Protein AF-A0A933PLA0-F1 (afdb_monomer_lite)

Foldseek 3Di:
DDDDDDPDDPPPPDDDPVRVVVLVVCCVVPNPLLSLLVVLLVQQLVVLQVCLVVVHQPCVVVSQCVSCVVSPDPDSPDDDLQLLLLLLVLLQVQCCVFVNPPDDRDDSPSDPDPVSSVSSSSSCNGVNSVSSSQSSCVSSVSDPDPPDD

Secondary structure (DSSP, 8-state):
----------TTSPPPHHHHHHHHHHHHHH-HHHHHHHHHHHHHHHHHHHHHHHT--TTHHHHHHHHHHHHH-SSTT-S--HHHHHHHHHHHHHHHHHTGGG--PPP-SS---HHHHHHHHHHHHHHHHHHHHHHHHHHTTSS------

pLDDT: mean 80.19, std 20.44, range [31.88, 98.31]

Sequence (149 aa):
MIGDQENRLLEDGQFGPEIDYAFRKTVAAKGPGRVEDGLALAEFHDYARQAQQKNDVSDLAHCTLDILGPLYRLNPEDEPKHESGALQASLNDLGPKHVGRDWTPLKLDDWIGPKTTQSFADVLSAAGPDTLAQNYGRWLGLIEPDEMG

Radius of gyration: 17.43 Å; chains: 1; bounding box: 41×53×39 Å

Structure (mmCIF, N/CA/C/O backbone):
data_AF-A0A933PLA0-F1
#
_entry.id   AF-A0A933PLA0-F1
#
loop_
_atom_site.group_PDB
_atom_site.id
_atom_site.type_symbol
_atom_site.label_atom_id
_atom_site.label_alt_id
_atom_site.label_comp_id
_atom_site.label_asym_id
_atom_site.label_entity_id
_atom_site.label_seq_id
_atom_site.pdbx_PDB_ins_code
_atom_site.Cartn_x
_atom_site.Cartn_y
_atom_site.Cartn_z
_atom_site.occupancy
_atom_site.B_iso_or_equiv
_atom_site.auth_seq_id
_atom_site.auth_comp_id
_atom_site.auth_asym_id
_atom_site.auth_atom_id
_atom_site.pdbx_PDB_model_num
ATOM 1 N N . MET A 1 1 ? 11.910 -41.229 21.482 1.00 46.22 1 MET A N 1
ATOM 2 C CA . MET A 1 1 ? 12.446 -39.864 21.657 1.00 46.22 1 MET A CA 1
ATOM 3 C C . MET A 1 1 ? 13.741 -39.762 20.882 1.00 46.22 1 MET A C 1
ATOM 5 O O . MET A 1 1 ? 14.659 -40.456 21.283 1.00 46.22 1 MET A O 1
ATOM 9 N N . ILE A 1 2 ? 13.732 -39.028 19.765 1.00 36.62 2 ILE A N 1
ATOM 10 C CA . ILE A 1 2 ? 14.636 -37.965 19.251 1.00 36.62 2 ILE A CA 1
ATOM 11 C C . ILE A 1 2 ? 13.919 -37.550 17.947 1.00 36.62 2 ILE A C 1
ATOM 13 O O . ILE A 1 2 ? 13.568 -38.433 17.176 1.00 36.62 2 ILE A O 1
ATOM 17 N N . GLY A 1 3 ? 13.566 -36.316 17.627 1.00 31.88 3 GLY A N 1
ATOM 18 C CA . GLY A 1 3 ? 13.774 -35.001 18.209 1.00 31.88 3 GLY A CA 1
ATOM 19 C C . GLY A 1 3 ? 13.084 -34.038 17.238 1.00 31.88 3 GLY A C 1
ATOM 20 O O . GLY A 1 3 ? 13.151 -34.231 16.027 1.00 31.88 3 GLY A O 1
ATOM 21 N N . ASP A 1 4 ? 12.327 -33.115 17.805 1.00 43.44 4 ASP A N 1
ATOM 22 C CA . ASP A 1 4 ? 11.553 -32.082 17.137 1.00 43.44 4 ASP A CA 1
ATOM 23 C C . ASP A 1 4 ? 12.472 -31.029 16.491 1.00 43.44 4 ASP A C 1
ATOM 25 O O . ASP A 1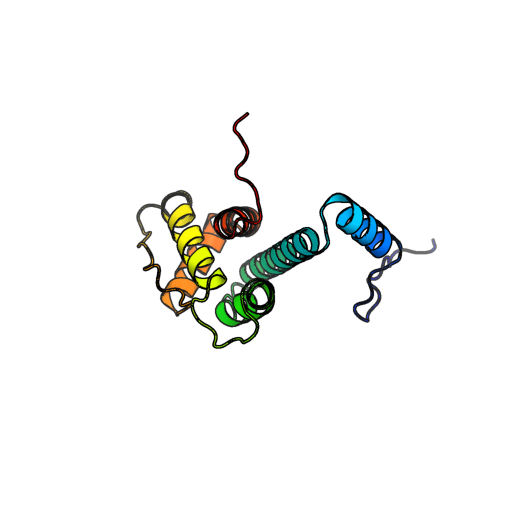 4 ? 13.608 -30.854 16.926 1.00 43.44 4 ASP A O 1
ATOM 29 N N . GLN A 1 5 ? 11.906 -30.301 15.530 1.00 42.00 5 GLN A N 1
ATOM 30 C CA . GLN A 1 5 ? 12.364 -29.021 14.985 1.00 42.00 5 GLN A CA 1
ATOM 31 C C . GLN A 1 5 ? 13.658 -28.977 14.147 1.00 42.00 5 GLN A C 1
ATOM 33 O O . GLN A 1 5 ? 14.754 -29.275 14.602 1.00 42.00 5 GLN A O 1
ATOM 38 N N . GLU A 1 6 ? 13.501 -28.480 12.916 1.00 39.78 6 GLU A N 1
ATOM 39 C CA . GLU A 1 6 ? 14.147 -27.263 12.385 1.00 39.78 6 GLU A CA 1
ATOM 40 C C . GLU A 1 6 ? 14.332 -27.369 10.874 1.00 39.78 6 GLU A C 1
ATOM 42 O O . GLU A 1 6 ? 15.429 -27.504 10.340 1.00 39.78 6 GLU A O 1
ATOM 47 N N . ASN A 1 7 ? 13.208 -27.212 10.169 1.00 41.78 7 ASN A N 1
ATOM 48 C CA . ASN A 1 7 ? 13.193 -26.727 8.793 1.00 41.78 7 ASN A C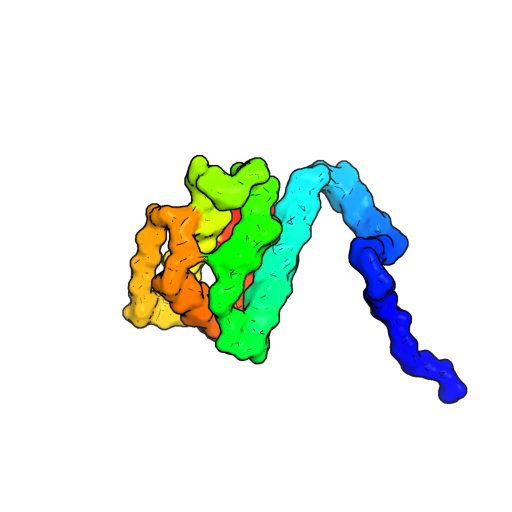A 1
ATOM 49 C C . ASN A 1 7 ? 13.538 -25.222 8.831 1.00 41.78 7 ASN A C 1
ATOM 51 O O . ASN A 1 7 ? 12.706 -24.355 8.563 1.00 41.78 7 ASN A O 1
ATOM 55 N N . ARG A 1 8 ? 14.740 -24.923 9.344 1.00 40.16 8 ARG A N 1
ATOM 56 C CA . ARG A 1 8 ? 15.292 -23.581 9.483 1.00 40.16 8 ARG A CA 1
ATOM 57 C C . ARG A 1 8 ? 15.555 -23.071 8.076 1.00 40.16 8 ARG A C 1
ATOM 59 O O . ARG A 1 8 ? 16.395 -23.603 7.354 1.00 40.16 8 ARG A O 1
ATOM 66 N N . LEU A 1 9 ? 14.813 -22.026 7.724 1.00 40.47 9 LEU A N 1
ATOM 67 C CA . LEU A 1 9 ? 15.302 -20.932 6.895 1.00 40.47 9 LEU A CA 1
ATOM 68 C C . LEU A 1 9 ? 16.810 -20.799 7.132 1.00 40.47 9 LEU A C 1
ATOM 70 O O . LEU A 1 9 ? 17.232 -20.579 8.269 1.00 40.47 9 LEU A O 1
ATOM 74 N N . LEU A 1 10 ? 17.611 -21.021 6.093 1.00 36.44 10 LEU A N 1
ATOM 75 C CA . LEU A 1 10 ? 19.033 -20.732 6.168 1.00 36.44 10 LEU A CA 1
ATOM 76 C C . LEU A 1 10 ? 19.158 -19.225 6.403 1.00 36.44 10 LEU A C 1
ATOM 78 O O . LEU A 1 10 ? 18.800 -18.410 5.549 1.00 36.44 10 LEU A O 1
ATOM 82 N N . GLU A 1 11 ? 19.588 -18.898 7.620 1.00 41.78 11 GLU A N 1
ATOM 83 C CA . GLU A 1 11 ? 20.183 -17.630 8.021 1.00 41.78 11 GLU A CA 1
ATOM 84 C C . GLU A 1 11 ? 21.284 -17.302 7.007 1.00 41.78 11 GLU A C 1
ATOM 86 O O . GLU A 1 11 ? 22.376 -17.831 7.138 1.00 41.78 11 GLU A O 1
ATOM 91 N N . ASP A 1 12 ? 20.947 -16.582 5.930 1.00 38.88 12 ASP A N 1
ATOM 92 C CA . ASP A 1 12 ? 21.868 -15.860 5.022 1.00 38.88 12 ASP A CA 1
ATOM 93 C C . ASP A 1 12 ? 21.171 -15.314 3.753 1.00 38.88 12 ASP A C 1
ATOM 95 O O . ASP A 1 12 ? 21.825 -14.784 2.856 1.00 38.88 12 ASP A O 1
ATOM 99 N N . GLY A 1 13 ? 19.839 -15.409 3.634 1.00 36.56 13 GLY A N 1
ATOM 100 C CA . GLY A 1 13 ? 19.131 -14.857 2.469 1.00 36.56 13 GLY A CA 1
ATOM 101 C C . GLY A 1 13 ? 19.332 -15.671 1.185 1.00 36.56 13 GLY A C 1
ATOM 102 O O . GLY A 1 13 ? 19.105 -15.166 0.088 1.00 36.56 13 GLY A O 1
ATOM 103 N N . GLN A 1 14 ? 19.741 -16.939 1.304 1.00 38.06 14 GLN A N 1
ATOM 104 C CA . GLN A 1 14 ? 19.777 -17.879 0.185 1.00 38.06 14 GLN A CA 1
ATOM 105 C C . GLN A 1 14 ? 18.517 -18.743 0.162 1.00 38.06 14 GLN A C 1
ATOM 107 O O . GLN A 1 14 ? 18.179 -19.424 1.132 1.00 38.06 14 GLN A O 1
ATOM 112 N N . PHE A 1 15 ? 17.838 -18.746 -0.983 1.00 44.47 15 PHE A N 1
ATOM 113 C CA . PHE A 1 15 ? 16.727 -19.650 -1.242 1.00 44.47 15 PHE A CA 1
ATOM 114 C C . PHE A 1 15 ? 17.206 -21.107 -1.175 1.00 44.47 15 PHE A C 1
ATOM 116 O O . PHE A 1 15 ? 18.129 -21.505 -1.886 1.00 44.47 15 PHE A O 1
ATOM 123 N N . GLY A 1 16 ? 16.569 -21.916 -0.324 1.00 50.66 16 GLY A N 1
ATOM 124 C CA . GLY A 1 16 ? 16.813 -23.358 -0.278 1.00 50.66 16 GLY A CA 1
ATOM 125 C C . GLY A 1 16 ? 16.489 -24.038 -1.622 1.00 50.66 16 GLY A C 1
ATOM 126 O O . GLY A 1 16 ? 15.740 -23.484 -2.429 1.00 50.66 16 GLY A O 1
ATOM 127 N N . PRO A 1 17 ? 17.000 -25.257 -1.876 1.00 50.25 17 PRO A N 1
ATOM 128 C CA . PRO A 1 17 ? 16.924 -25.921 -3.185 1.00 50.25 17 PRO A CA 1
ATOM 129 C C . PRO A 1 17 ? 15.494 -26.129 -3.713 1.00 50.25 17 PRO A C 1
ATOM 131 O O . PRO A 1 17 ? 15.271 -26.123 -4.922 1.00 50.25 17 PRO A O 1
ATOM 134 N N . GLU A 1 18 ? 14.510 -26.276 -2.825 1.00 50.25 18 GLU A N 1
ATOM 135 C CA . GLU A 1 18 ? 13.096 -26.388 -3.202 1.00 50.25 18 GLU A CA 1
ATOM 136 C C . GLU A 1 18 ? 12.511 -25.047 -3.666 1.00 50.25 18 GLU A C 1
ATOM 138 O O . GLU A 1 18 ? 11.768 -25.000 -4.651 1.00 50.25 18 GLU A O 1
ATOM 143 N N . ILE A 1 19 ? 12.896 -23.953 -3.000 1.00 53.19 19 ILE A N 1
ATOM 144 C CA . ILE A 1 19 ? 12.473 -22.596 -3.352 1.00 53.19 19 ILE A CA 1
ATOM 145 C C . ILE A 1 19 ? 13.157 -22.163 -4.652 1.00 53.19 19 ILE A C 1
ATOM 147 O O . ILE A 1 19 ? 12.485 -21.643 -5.535 1.00 53.19 19 ILE A O 1
ATOM 151 N N . ASP A 1 20 ? 14.446 -22.466 -4.833 1.00 51.06 20 ASP A N 1
ATOM 152 C CA . ASP A 1 20 ? 15.183 -22.197 -6.078 1.00 51.06 20 ASP A CA 1
ATOM 153 C C . ASP A 1 20 ? 14.569 -22.942 -7.277 1.00 51.06 20 ASP A C 1
ATOM 155 O O . ASP A 1 20 ? 14.360 -22.365 -8.346 1.00 51.06 20 ASP A O 1
ATOM 159 N N . TYR A 1 21 ? 14.187 -24.211 -7.106 1.00 53.84 21 TYR A N 1
ATOM 160 C CA . TYR A 1 21 ? 13.512 -24.965 -8.162 1.00 53.84 21 TYR A CA 1
ATOM 161 C C . TYR A 1 21 ? 12.130 -24.385 -8.506 1.00 53.84 21 TYR A C 1
ATOM 163 O O . TYR A 1 21 ? 11.807 -24.213 -9.686 1.00 53.84 21 TYR A O 1
ATOM 171 N N . ALA A 1 22 ? 11.317 -24.055 -7.496 1.00 56.44 22 ALA A N 1
ATOM 172 C CA . ALA A 1 22 ? 10.008 -23.436 -7.695 1.00 56.44 22 ALA A CA 1
ATOM 173 C C . ALA A 1 22 ? 10.125 -22.055 -8.362 1.00 56.44 22 ALA A C 1
ATOM 175 O O . ALA A 1 22 ? 9.374 -21.747 -9.293 1.00 56.44 22 ALA A O 1
ATOM 176 N N . PHE A 1 23 ? 11.115 -21.265 -7.949 1.00 54.06 23 PHE A N 1
ATOM 177 C CA . PHE A 1 23 ? 11.430 -19.958 -8.509 1.00 54.06 23 PHE A CA 1
ATOM 178 C C . PHE A 1 23 ? 11.833 -20.079 -9.981 1.00 54.06 23 PHE A C 1
ATOM 180 O O . PHE A 1 23 ? 11.171 -19.507 -10.844 1.00 54.06 23 PHE A O 1
ATOM 187 N N . ARG A 1 24 ? 12.825 -20.920 -10.313 1.00 56.59 24 ARG A N 1
ATOM 188 C CA . ARG A 1 24 ? 13.263 -21.159 -11.703 1.00 56.59 24 ARG A CA 1
ATOM 189 C C . ARG A 1 24 ? 12.137 -21.664 -12.597 1.00 56.59 24 ARG A C 1
ATOM 191 O O . ARG A 1 24 ? 12.023 -21.235 -13.743 1.00 56.59 24 ARG A O 1
ATOM 198 N N . LYS A 1 25 ? 11.292 -22.562 -12.086 1.00 52.25 25 LYS A N 1
ATOM 199 C CA . LYS A 1 25 ? 10.128 -23.078 -12.815 1.00 52.25 25 LYS A CA 1
ATOM 200 C C . LYS A 1 25 ? 9.109 -21.972 -13.104 1.00 52.25 25 LYS A C 1
ATOM 202 O O . LYS A 1 25 ? 8.555 -21.935 -14.200 1.00 52.25 25 LYS A O 1
ATOM 207 N N . THR A 1 26 ? 8.892 -21.063 -12.157 1.00 47.75 26 THR A N 1
ATOM 208 C CA . THR A 1 26 ? 7.981 -19.922 -12.327 1.00 47.75 26 THR A CA 1
ATOM 209 C C . THR A 1 26 ? 8.564 -18.886 -13.290 1.00 47.75 26 THR A C 1
ATOM 211 O O . THR A 1 26 ? 7.863 -18.469 -14.210 1.00 47.75 26 THR A O 1
ATOM 214 N N . VAL A 1 27 ? 9.862 -18.569 -13.186 1.00 54.78 27 VAL A N 1
ATOM 215 C CA . VAL A 1 27 ? 10.581 -17.705 -14.144 1.00 54.78 27 VAL A CA 1
ATOM 216 C C . VAL A 1 27 ? 10.482 -18.273 -15.561 1.00 54.78 27 VAL A C 1
ATOM 218 O O . VAL A 1 27 ? 10.163 -17.544 -16.496 1.00 54.78 27 VAL A O 1
ATOM 221 N N . ALA A 1 28 ? 10.683 -19.583 -15.729 1.00 48.31 28 ALA A N 1
ATOM 222 C CA . ALA A 1 28 ? 10.570 -20.246 -17.026 1.00 48.31 28 ALA A CA 1
ATOM 223 C C . ALA A 1 28 ? 9.140 -20.218 -17.603 1.00 48.31 28 ALA A C 1
ATOM 225 O O . ALA A 1 28 ? 8.975 -20.227 -18.820 1.00 48.31 28 ALA A O 1
ATOM 226 N N . ALA A 1 29 ? 8.110 -20.190 -16.751 1.00 56.16 29 ALA A N 1
ATOM 227 C CA . ALA A 1 29 ? 6.708 -20.226 -17.168 1.00 56.16 29 ALA A CA 1
ATOM 228 C C . ALA A 1 29 ? 6.083 -18.837 -17.394 1.00 56.16 29 ALA A C 1
ATOM 230 O O . ALA A 1 29 ? 5.178 -18.705 -18.216 1.00 56.16 29 ALA A O 1
ATOM 231 N N . LYS A 1 30 ? 6.516 -17.818 -16.645 1.00 57.97 30 LYS A N 1
ATOM 232 C CA . LYS A 1 30 ? 5.884 -16.485 -16.602 1.00 57.97 30 LYS A CA 1
ATOM 233 C C . LYS A 1 30 ? 6.823 -15.339 -16.996 1.00 57.97 30 LYS A C 1
ATOM 235 O O . 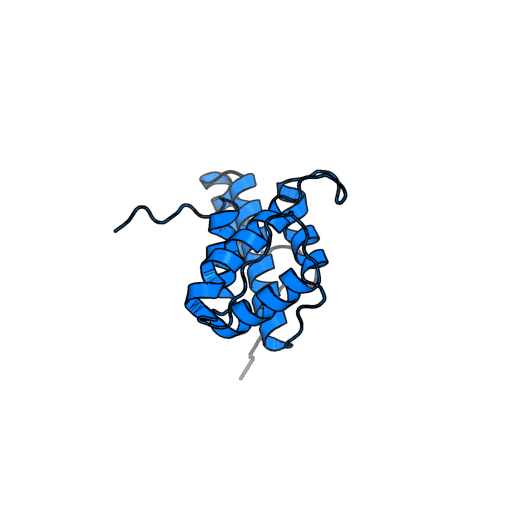LYS A 1 30 ? 6.351 -14.224 -17.200 1.00 57.97 30 LYS A O 1
ATOM 240 N N . GLY A 1 31 ? 8.117 -15.616 -17.158 1.00 65.25 31 GLY A N 1
ATOM 241 C CA . GLY A 1 31 ? 9.161 -14.613 -17.356 1.00 65.25 31 GLY A CA 1
ATOM 242 C C . GLY A 1 31 ? 9.637 -13.999 -16.028 1.00 65.25 31 GLY A C 1
ATOM 243 O O . GLY A 1 31 ? 8.884 -13.999 -15.056 1.00 65.25 31 GLY A O 1
ATOM 244 N N . PRO A 1 32 ? 10.878 -13.481 -15.964 1.00 66.75 32 PRO A N 1
ATOM 245 C CA . PRO A 1 32 ? 11.483 -12.972 -14.728 1.00 66.75 32 PRO A CA 1
ATOM 246 C C . PRO A 1 32 ? 10.712 -11.797 -14.106 1.00 66.75 32 PRO A C 1
ATOM 248 O O . PRO A 1 32 ? 10.465 -11.824 -12.906 1.00 66.75 32 PRO A O 1
ATOM 251 N N . GLY A 1 33 ? 10.221 -10.848 -14.913 1.00 68.50 33 GLY A N 1
ATOM 252 C CA . GLY A 1 33 ? 9.485 -9.684 -14.394 1.00 68.50 33 GLY A CA 1
ATOM 253 C C . GLY A 1 33 ? 8.217 -10.055 -13.616 1.00 68.50 33 GLY A C 1
ATOM 254 O O . GLY A 1 33 ? 7.990 -9.552 -12.528 1.00 68.50 33 GLY A O 1
ATOM 255 N N . ARG A 1 34 ? 7.445 -11.048 -14.084 1.00 73.69 34 ARG A N 1
ATOM 256 C CA . ARG A 1 34 ? 6.235 -11.509 -13.371 1.00 73.69 34 ARG A CA 1
ATOM 257 C C . ARG A 1 34 ? 6.537 -12.190 -12.034 1.00 73.69 34 ARG A C 1
ATOM 259 O O . ARG A 1 34 ? 5.647 -12.303 -11.195 1.00 73.69 34 ARG A O 1
ATOM 266 N N . VAL A 1 35 ? 7.754 -12.701 -11.854 1.00 76.56 35 VAL A N 1
ATOM 267 C CA . VAL A 1 35 ? 8.186 -13.302 -10.587 1.00 76.56 35 VAL A CA 1
ATOM 268 C C . VAL A 1 35 ? 8.614 -12.220 -9.603 1.00 76.56 35 VAL A C 1
ATOM 270 O O . VAL A 1 35 ? 8.252 -12.308 -8.434 1.00 76.56 35 VAL A O 1
ATOM 273 N N . GLU A 1 36 ? 9.317 -11.194 -10.079 1.00 79.94 36 GLU A N 1
ATOM 274 C CA . GLU A 1 36 ? 9.673 -10.008 -9.289 1.00 79.94 36 GLU A CA 1
ATOM 275 C C . GLU A 1 36 ? 8.413 -9.273 -8.803 1.00 79.94 36 GLU A C 1
ATOM 277 O O . GLU A 1 36 ? 8.295 -8.996 -7.612 1.00 79.94 36 GLU A O 1
ATOM 282 N N . ASP A 1 37 ? 7.414 -9.097 -9.675 1.00 83.50 37 ASP A N 1
ATOM 283 C CA . ASP A 1 37 ? 6.102 -8.535 -9.326 1.00 83.50 37 ASP A CA 1
ATOM 284 C C . ASP A 1 37 ? 5.407 -9.319 -8.196 1.00 83.50 37 ASP A C 1
ATOM 286 O O . ASP A 1 37 ? 4.876 -8.750 -7.238 1.00 83.50 37 ASP A O 1
ATOM 290 N N . GLY A 1 38 ? 5.396 -10.651 -8.312 1.00 85.00 38 GLY A N 1
ATOM 291 C CA . GLY A 1 38 ? 4.770 -11.536 -7.331 1.00 85.00 38 GLY A CA 1
ATOM 292 C C . GLY A 1 38 ? 5.503 -11.548 -5.990 1.00 85.00 38 GLY A C 1
ATOM 293 O O . GLY A 1 38 ? 4.856 -11.589 -4.944 1.00 85.00 38 GLY A O 1
ATOM 294 N N . LEU A 1 39 ? 6.837 -11.481 -6.014 1.00 89.94 39 LEU A N 1
ATOM 295 C CA . LEU A 1 39 ? 7.658 -11.392 -4.810 1.00 89.94 39 LEU A CA 1
ATOM 296 C C . LEU A 1 39 ? 7.431 -10.061 -4.090 1.00 89.94 39 LEU A C 1
ATOM 298 O O . LEU A 1 39 ? 7.170 -10.065 -2.892 1.00 89.94 39 LEU A O 1
ATOM 302 N N . ALA A 1 40 ? 7.431 -8.946 -4.819 1.00 90.50 40 ALA A N 1
ATOM 303 C CA . ALA A 1 40 ? 7.189 -7.630 -4.240 1.00 90.50 40 ALA A CA 1
ATOM 304 C C . ALA A 1 40 ? 5.795 -7.538 -3.588 1.00 90.50 40 ALA A C 1
ATOM 306 O O . ALA A 1 40 ? 5.636 -6.999 -2.493 1.00 90.50 40 ALA A O 1
ATOM 307 N N . LEU A 1 41 ? 4.764 -8.133 -4.200 1.00 91.31 41 LEU A N 1
ATOM 308 C CA . LEU A 1 41 ? 3.444 -8.215 -3.566 1.00 91.31 41 LEU A CA 1
ATOM 309 C C . LEU A 1 41 ? 3.422 -9.097 -2.315 1.00 91.31 41 LEU A C 1
ATOM 311 O O . LEU A 1 41 ? 2.718 -8.763 -1.360 1.00 91.31 41 LEU A O 1
ATOM 315 N N . ALA A 1 42 ? 4.172 -10.201 -2.304 1.00 91.56 42 ALA A N 1
ATOM 316 C CA . ALA A 1 42 ? 4.304 -11.048 -1.122 1.00 91.56 42 ALA A CA 1
ATOM 317 C C . ALA A 1 42 ? 5.018 -10.307 0.023 1.00 91.56 42 ALA A C 1
ATOM 319 O O . ALA A 1 42 ? 4.546 -10.332 1.157 1.00 91.56 42 ALA A O 1
ATOM 320 N N . GLU A 1 43 ? 6.088 -9.569 -0.273 1.00 94.38 43 GLU A N 1
ATOM 321 C CA . GLU A 1 43 ? 6.793 -8.743 0.712 1.00 94.38 43 GLU A CA 1
ATOM 322 C C . GLU A 1 43 ? 5.901 -7.622 1.265 1.00 94.38 43 GLU A C 1
ATOM 324 O O . GLU A 1 43 ? 5.869 -7.385 2.476 1.00 94.38 43 GLU A O 1
ATOM 329 N N . PHE A 1 44 ? 5.109 -6.965 0.410 1.00 95.25 44 PHE A N 1
ATOM 330 C CA . PHE A 1 44 ? 4.134 -5.969 0.858 1.00 95.25 44 PHE A CA 1
ATOM 331 C C . PHE A 1 44 ? 3.050 -6.587 1.754 1.00 95.25 44 PHE A C 1
ATOM 333 O O . PHE A 1 44 ? 2.637 -5.987 2.750 1.00 95.25 44 PHE A O 1
ATOM 340 N N . HIS A 1 45 ? 2.580 -7.789 1.419 1.00 95.62 45 HIS A N 1
ATOM 341 C CA . HIS A 1 45 ? 1.617 -8.530 2.232 1.00 95.62 45 HIS A CA 1
ATOM 342 C C . HIS A 1 45 ? 2.180 -8.868 3.617 1.00 95.62 45 HIS A C 1
ATOM 344 O O . HIS A 1 45 ? 1.518 -8.612 4.629 1.00 95.62 45 HIS A O 1
ATOM 350 N N . ASP A 1 46 ? 3.422 -9.347 3.677 1.00 95.62 46 ASP A N 1
ATOM 351 C CA . ASP A 1 46 ? 4.119 -9.620 4.933 1.00 95.62 46 ASP A CA 1
ATOM 352 C C . ASP A 1 46 ? 4.326 -8.347 5.761 1.00 95.62 46 ASP A C 1
ATOM 354 O O . ASP A 1 46 ? 4.141 -8.373 6.984 1.00 95.62 46 ASP A O 1
ATOM 358 N N . TYR A 1 47 ? 4.640 -7.217 5.118 1.00 96.25 47 TYR A N 1
ATOM 359 C CA . TYR A 1 47 ? 4.662 -5.910 5.775 1.00 96.25 47 TYR A CA 1
ATOM 360 C C . TYR A 1 47 ? 3.293 -5.571 6.379 1.00 96.25 47 TYR A C 1
ATOM 362 O O . TYR A 1 47 ? 3.206 -5.293 7.575 1.00 96.25 47 TYR A O 1
ATOM 370 N N . ALA A 1 48 ? 2.212 -5.648 5.597 1.00 96.00 48 ALA A N 1
ATOM 371 C CA . ALA A 1 48 ? 0.865 -5.315 6.060 1.00 96.00 48 ALA A CA 1
ATOM 372 C C . ALA A 1 48 ? 0.435 -6.194 7.245 1.00 96.00 48 ALA A C 1
ATOM 374 O O . ALA A 1 48 ? -0.122 -5.707 8.231 1.00 96.00 48 ALA A O 1
ATOM 375 N N . ARG A 1 49 ? 0.749 -7.490 7.197 1.00 96.81 49 ARG A N 1
ATOM 376 C CA . ARG A 1 49 ? 0.492 -8.421 8.298 1.00 96.81 49 ARG A CA 1
ATOM 377 C C . ARG A 1 49 ? 1.271 -8.039 9.558 1.00 96.81 49 ARG A C 1
ATOM 379 O O . ARG A 1 49 ? 0.702 -8.037 10.650 1.00 96.81 49 ARG A O 1
ATOM 386 N N . GLN A 1 50 ? 2.556 -7.715 9.436 1.00 95.19 50 GLN A N 1
ATOM 387 C CA . GLN A 1 50 ? 3.372 -7.289 10.576 1.00 95.19 50 GLN A CA 1
ATOM 388 C C . GLN A 1 50 ? 2.902 -5.952 11.154 1.00 95.19 50 GLN A C 1
ATOM 390 O O . GLN A 1 50 ? 2.816 -5.818 12.375 1.00 95.19 50 GLN A O 1
ATOM 395 N N . ALA A 1 51 ? 2.562 -4.996 10.292 1.00 94.88 51 ALA A N 1
ATOM 396 C CA . ALA A 1 51 ? 2.025 -3.698 10.671 1.00 94.88 51 ALA A CA 1
ATOM 397 C C . ALA A 1 51 ? 0.725 -3.849 11.472 1.00 94.88 51 ALA A C 1
ATOM 399 O O . ALA A 1 51 ? 0.563 -3.225 12.520 1.00 94.88 51 ALA A O 1
ATOM 400 N N . GLN A 1 52 ? -0.159 -4.759 11.051 1.00 95.12 52 GLN A N 1
ATOM 401 C CA . GLN A 1 52 ? -1.384 -5.082 11.783 1.00 95.12 52 GLN A CA 1
ATOM 402 C C . GLN A 1 52 ? -1.085 -5.705 13.156 1.00 95.12 52 GLN A C 1
ATOM 404 O O . GLN A 1 52 ? -1.682 -5.312 14.155 1.00 95.12 52 GLN A O 1
ATOM 409 N N . GLN A 1 53 ? -0.147 -6.654 13.230 1.00 94.69 53 GLN A N 1
ATOM 410 C CA . GLN A 1 53 ? 0.216 -7.329 14.484 1.00 94.69 53 GLN A CA 1
ATOM 411 C C . GLN A 1 53 ? 0.869 -6.388 15.503 1.00 94.69 53 GLN A C 1
ATOM 413 O O . GLN A 1 53 ? 0.629 -6.515 16.703 1.00 94.69 53 GLN A O 1
ATOM 418 N N . LYS A 1 54 ? 1.703 -5.460 15.029 1.00 94.94 54 LYS A N 1
ATOM 419 C CA . LYS A 1 54 ? 2.408 -4.475 15.860 1.00 94.94 54 LYS A CA 1
ATOM 420 C C . LYS A 1 54 ? 1.582 -3.210 16.109 1.00 94.94 54 LYS A C 1
ATOM 422 O O . LYS A 1 54 ? 1.952 -2.421 16.973 1.00 94.94 54 LYS A O 1
ATOM 427 N N . ASN A 1 55 ? 0.476 -3.040 15.381 1.00 94.19 55 ASN A N 1
ATOM 428 C CA . ASN A 1 55 ? -0.306 -1.807 15.316 1.00 94.19 55 ASN A CA 1
ATOM 429 C C . ASN A 1 55 ? 0.571 -0.581 14.989 1.00 94.19 55 ASN A C 1
ATOM 431 O O . ASN A 1 55 ? 0.461 0.467 15.625 1.00 94.19 55 ASN A O 1
ATOM 435 N N . ASP A 1 56 ? 1.472 -0.746 14.017 1.00 95.31 56 ASP A N 1
ATOM 436 C CA . ASP A 1 56 ? 2.441 0.266 13.599 1.00 95.31 56 ASP A CA 1
ATOM 437 C C . ASP A 1 56 ? 2.545 0.303 12.072 1.00 95.31 56 ASP A C 1
ATOM 439 O O . ASP A 1 56 ? 2.862 -0.697 11.432 1.00 95.31 56 ASP A O 1
ATOM 443 N N . VAL A 1 57 ? 2.259 1.471 11.502 1.00 95.62 57 VAL A N 1
ATOM 444 C CA . VAL A 1 57 ? 2.262 1.739 10.056 1.00 95.62 57 VAL A CA 1
ATOM 445 C C . VAL A 1 57 ? 3.208 2.888 9.689 1.00 95.62 57 VAL A C 1
ATOM 447 O O . VAL A 1 57 ? 3.147 3.414 8.579 1.00 95.62 57 VAL A O 1
ATOM 450 N N . SER A 1 58 ? 4.048 3.334 10.628 1.00 93.44 58 SER A N 1
ATOM 451 C CA . SER A 1 58 ? 4.875 4.538 10.469 1.00 93.44 58 SER A CA 1
ATOM 452 C C . SER A 1 58 ? 5.850 4.450 9.288 1.00 93.44 58 SER A C 1
ATOM 454 O O . SER A 1 58 ? 6.061 5.447 8.597 1.00 93.44 58 SER A O 1
ATOM 456 N N . ASP A 1 59 ? 6.330 3.245 8.978 1.00 94.12 59 ASP A N 1
ATOM 457 C CA . ASP A 1 59 ? 7.277 2.987 7.889 1.00 94.12 59 ASP A CA 1
ATOM 458 C C . ASP A 1 59 ? 6.622 2.775 6.509 1.00 94.12 59 ASP A C 1
ATOM 460 O O . ASP A 1 59 ? 7.314 2.452 5.545 1.00 94.12 59 ASP A O 1
ATOM 464 N N . LEU A 1 60 ? 5.302 2.977 6.366 1.00 96.06 60 LEU A N 1
ATOM 465 C CA . LEU A 1 60 ? 4.554 2.662 5.134 1.00 96.06 60 LEU A CA 1
ATOM 466 C C . LEU A 1 60 ? 5.189 3.239 3.865 1.00 96.06 60 LEU A C 1
ATOM 468 O O . LEU A 1 60 ? 5.301 2.539 2.859 1.00 96.06 60 LEU A O 1
ATOM 472 N N . ALA A 1 61 ? 5.588 4.511 3.899 1.00 93.81 61 ALA A N 1
ATOM 473 C CA . ALA A 1 61 ? 6.170 5.176 2.737 1.00 93.81 61 ALA A CA 1
ATOM 474 C C . ALA A 1 61 ? 7.508 4.541 2.333 1.00 93.81 61 ALA A C 1
ATOM 476 O O . ALA A 1 61 ? 7.745 4.315 1.148 1.00 93.81 61 ALA A O 1
ATOM 477 N N . HIS A 1 62 ? 8.352 4.223 3.317 1.00 93.00 62 HIS A N 1
ATOM 478 C CA . HIS A 1 62 ? 9.657 3.614 3.086 1.00 93.00 62 HIS A CA 1
ATOM 479 C C . HIS A 1 62 ? 9.510 2.180 2.580 1.00 93.00 62 HIS A C 1
ATOM 481 O O . HIS A 1 62 ? 10.061 1.859 1.536 1.00 93.00 62 HIS A O 1
ATOM 487 N N . CYS A 1 63 ? 8.685 1.356 3.234 1.00 93.81 63 CYS A N 1
ATOM 488 C CA . CYS A 1 63 ? 8.444 -0.019 2.796 1.00 93.81 63 CYS A CA 1
ATOM 489 C C . CYS A 1 63 ? 7.829 -0.077 1.395 1.00 93.81 63 CYS A C 1
ATOM 491 O O . CYS A 1 63 ? 8.243 -0.890 0.577 1.00 93.81 63 CYS A O 1
ATOM 493 N N . THR A 1 64 ? 6.867 0.798 1.085 1.00 92.81 64 THR A N 1
ATOM 494 C CA . THR A 1 64 ? 6.253 0.822 -0.252 1.00 92.81 64 THR A CA 1
ATOM 495 C C . THR A 1 64 ? 7.286 1.164 -1.328 1.00 92.81 64 THR A C 1
ATOM 497 O O . THR A 1 64 ? 7.323 0.513 -2.371 1.00 92.81 64 THR A O 1
ATOM 500 N N . LEU A 1 65 ? 8.146 2.151 -1.066 1.00 91.25 65 LEU A N 1
ATOM 501 C CA . LEU A 1 65 ? 9.239 2.522 -1.959 1.00 91.25 65 LEU A CA 1
ATOM 502 C C . LEU A 1 65 ? 10.263 1.393 -2.118 1.00 91.25 65 LEU A C 1
ATOM 504 O O . LEU A 1 65 ? 10.616 1.068 -3.245 1.00 91.25 65 LEU A O 1
ATOM 508 N N . ASP A 1 66 ? 10.719 0.792 -1.026 1.00 92.50 66 ASP A N 1
ATOM 509 C CA . ASP A 1 66 ? 11.772 -0.224 -1.060 1.00 92.50 66 ASP A CA 1
ATOM 510 C C . ASP A 1 66 ? 11.324 -1.490 -1.799 1.00 92.50 66 ASP A C 1
ATOM 512 O O . ASP A 1 66 ? 12.090 -2.054 -2.578 1.00 92.50 66 ASP A O 1
ATOM 516 N N . ILE A 1 67 ? 10.071 -1.899 -1.590 1.00 92.12 67 ILE A N 1
ATOM 517 C CA . ILE A 1 67 ? 9.514 -3.132 -2.153 1.00 92.12 67 ILE A CA 1
ATOM 518 C C . ILE A 1 67 ? 9.093 -2.936 -3.616 1.00 92.12 67 ILE A C 1
ATOM 520 O O . ILE A 1 67 ? 9.391 -3.768 -4.469 1.00 92.12 67 ILE A O 1
ATOM 524 N N . LEU A 1 68 ? 8.377 -1.847 -3.927 1.00 90.25 68 LEU A N 1
ATOM 525 C CA . LEU A 1 68 ? 7.727 -1.669 -5.235 1.00 90.25 68 LEU A CA 1
ATOM 526 C C . LEU A 1 68 ? 8.382 -0.602 -6.108 1.00 90.25 68 LEU A C 1
ATOM 528 O O . LEU A 1 68 ? 8.232 -0.646 -7.326 1.00 90.25 68 LEU A O 1
ATOM 532 N N . GLY A 1 69 ? 9.123 0.340 -5.528 1.00 86.75 69 GLY A N 1
ATOM 533 C CA . GLY A 1 69 ? 9.829 1.379 -6.276 1.00 86.75 69 GLY A CA 1
ATOM 534 C C . GLY A 1 69 ? 10.738 0.822 -7.380 1.00 86.75 69 GLY A C 1
ATOM 535 O O . GLY A 1 69 ? 10.611 1.282 -8.515 1.00 86.75 69 GLY A O 1
ATOM 536 N N . PRO A 1 70 ? 11.582 -0.198 -7.123 1.00 88.88 70 PRO A N 1
ATOM 537 C CA . PRO A 1 70 ? 12.457 -0.775 -8.147 1.00 88.88 70 PRO A CA 1
ATOM 538 C C . PRO A 1 70 ? 11.735 -1.326 -9.388 1.00 88.88 70 PRO A C 1
ATOM 540 O O . PRO A 1 70 ? 12.361 -1.448 -10.439 1.00 88.88 70 PRO A O 1
ATOM 543 N N . LEU A 1 71 ? 10.432 -1.627 -9.300 1.00 84.62 71 LEU A N 1
ATOM 544 C CA . LEU A 1 71 ? 9.639 -2.100 -10.442 1.00 84.62 71 LEU A CA 1
ATOM 545 C C . LEU A 1 71 ? 9.284 -0.976 -11.427 1.00 84.62 71 LEU A C 1
ATOM 547 O O . LEU A 1 71 ? 9.077 -1.233 -12.612 1.00 84.62 71 LEU A O 1
ATOM 551 N N . TYR A 1 72 ? 9.206 0.269 -10.951 1.00 79.88 72 TYR A N 1
ATOM 552 C CA . TYR A 1 72 ? 8.686 1.400 -11.728 1.00 79.88 72 TYR A CA 1
ATOM 553 C C . TYR A 1 72 ? 9.710 2.510 -11.958 1.00 79.88 72 TYR A C 1
ATOM 555 O O . TYR A 1 72 ? 9.522 3.332 -12.856 1.00 79.88 72 TYR A O 1
ATOM 563 N N . ARG A 1 73 ? 10.786 2.557 -11.164 1.00 77.44 73 ARG A N 1
ATOM 564 C CA . ARG A 1 73 ? 11.776 3.635 -11.226 1.00 77.44 73 ARG A CA 1
ATOM 565 C C . ARG A 1 73 ? 13.197 3.170 -10.941 1.00 77.44 73 ARG A C 1
ATOM 567 O O . ARG A 1 73 ? 13.429 2.260 -10.153 1.00 77.44 73 ARG A O 1
ATOM 574 N N . LEU A 1 74 ? 14.152 3.850 -11.579 1.00 77.00 74 LEU A N 1
ATOM 575 C CA . LEU A 1 74 ? 15.583 3.624 -11.366 1.00 77.00 74 LEU A CA 1
ATOM 576 C C . LEU A 1 74 ? 16.094 4.386 -10.142 1.00 77.00 74 LEU A C 1
ATOM 578 O O . LEU A 1 74 ? 16.997 3.896 -9.468 1.00 77.00 74 LEU A O 1
ATOM 582 N N . ASN A 1 75 ? 15.527 5.565 -9.847 1.00 77.44 75 ASN A N 1
ATOM 583 C CA . ASN A 1 75 ? 15.892 6.358 -8.679 1.00 77.44 75 ASN A CA 1
ATOM 584 C C . ASN A 1 75 ? 14.690 6.592 -7.746 1.00 77.44 75 ASN A C 1
ATOM 586 O O . ASN A 1 75 ? 13.576 6.852 -8.206 1.00 77.44 75 ASN A O 1
ATOM 590 N N . PRO A 1 76 ? 14.903 6.609 -6.418 1.00 76.06 76 PRO A N 1
ATOM 591 C CA . PRO A 1 76 ? 13.852 6.890 -5.437 1.00 76.06 76 PRO A CA 1
ATOM 592 C C . PRO A 1 76 ? 13.145 8.245 -5.603 1.00 76.06 76 PRO A C 1
ATOM 594 O O . PRO A 1 76 ? 11.978 8.383 -5.226 1.00 76.06 76 PRO A O 1
ATOM 597 N N . GLU A 1 77 ? 13.820 9.241 -6.170 1.00 83.00 77 GLU A N 1
ATOM 598 C CA . GLU A 1 77 ? 13.273 10.595 -6.336 1.00 83.00 77 GLU A CA 1
ATOM 599 C C . GLU A 1 77 ? 12.507 10.785 -7.648 1.00 83.00 77 GLU A C 1
ATOM 601 O O . GLU A 1 77 ? 11.863 11.817 -7.819 1.00 83.00 77 GLU A O 1
ATOM 606 N N . ASP A 1 78 ? 12.538 9.795 -8.545 1.00 77.75 78 ASP A N 1
ATOM 607 C CA . ASP A 1 78 ? 11.840 9.883 -9.822 1.00 77.75 78 ASP A CA 1
ATOM 608 C C . ASP A 1 78 ? 10.320 9.982 -9.598 1.00 77.75 78 ASP A C 1
ATOM 610 O O . ASP A 1 78 ? 9.747 9.334 -8.713 1.00 77.75 78 ASP A O 1
ATOM 614 N N . GLU A 1 79 ? 9.686 10.817 -10.419 1.00 80.62 79 GLU A N 1
ATOM 615 C CA . GLU A 1 79 ? 8.242 11.029 -10.468 1.00 80.62 79 GLU A CA 1
ATOM 616 C C . GLU A 1 79 ? 7.697 10.591 -11.841 1.00 80.62 79 GLU A C 1
ATOM 618 O O . GLU A 1 79 ? 8.394 10.745 -12.851 1.00 80.62 79 GLU A O 1
ATOM 623 N N . PRO A 1 80 ? 6.441 10.118 -11.919 1.00 77.44 80 PRO A N 1
ATOM 624 C CA . PRO A 1 80 ? 5.506 9.936 -10.806 1.00 77.44 80 PRO A CA 1
ATOM 625 C C . PRO A 1 80 ? 5.798 8.670 -9.982 1.00 77.44 80 PRO A C 1
ATOM 627 O O . PRO A 1 80 ? 6.244 7.650 -10.513 1.00 77.44 80 PRO A O 1
ATOM 630 N N . LYS A 1 81 ? 5.489 8.709 -8.682 1.00 85.44 81 LYS A N 1
ATOM 631 C CA . LYS A 1 81 ? 5.545 7.538 -7.787 1.00 85.44 81 LYS A CA 1
ATOM 632 C C . LYS A 1 81 ? 4.347 6.610 -8.009 1.00 85.44 81 LYS A C 1
ATOM 634 O O . LYS A 1 81 ? 3.397 6.591 -7.225 1.00 85.44 81 LYS A O 1
ATOM 639 N N . HIS A 1 82 ? 4.388 5.846 -9.100 1.00 84.25 82 HIS A N 1
ATOM 640 C CA . HIS A 1 82 ? 3.305 4.958 -9.538 1.00 84.25 82 HIS A CA 1
ATOM 641 C C . HIS A 1 82 ? 2.783 4.027 -8.439 1.00 84.25 82 HIS A C 1
ATOM 643 O O . HIS A 1 82 ? 1.572 3.858 -8.299 1.00 84.25 82 HIS A O 1
ATOM 649 N N . GLU A 1 83 ? 3.675 3.460 -7.630 1.00 89.00 83 GLU A N 1
ATOM 650 C CA . GLU A 1 83 ? 3.295 2.593 -6.519 1.00 89.00 83 GLU A CA 1
ATOM 651 C C . GLU A 1 83 ? 2.496 3.360 -5.451 1.00 89.00 83 GLU A C 1
ATOM 653 O O . GLU A 1 83 ? 1.447 2.914 -4.989 1.00 89.00 83 GLU A O 1
ATOM 658 N N . SER A 1 84 ? 2.915 4.586 -5.144 1.00 92.12 84 SER A N 1
ATOM 659 C CA . SER A 1 84 ? 2.237 5.447 -4.177 1.00 92.12 84 SER A CA 1
ATOM 660 C C . SER A 1 84 ? 0.831 5.830 -4.655 1.00 92.12 84 SER A C 1
ATOM 662 O O . SER A 1 84 ? -0.129 5.745 -3.885 1.00 92.12 84 SER A O 1
ATOM 664 N N . GLY A 1 85 ? 0.683 6.178 -5.936 1.00 89.31 85 GLY A N 1
ATOM 665 C CA . GLY A 1 85 ? -0.617 6.461 -6.550 1.00 89.31 85 GLY A CA 1
ATOM 666 C C . GLY A 1 85 ? -1.548 5.250 -6.570 1.00 89.31 85 GLY A C 1
ATOM 667 O O . GLY A 1 85 ? -2.726 5.351 -6.214 1.00 89.31 85 GLY A O 1
ATOM 668 N N . ALA A 1 86 ? -1.018 4.075 -6.917 1.00 92.62 86 ALA A N 1
ATOM 669 C CA . ALA A 1 86 ? -1.769 2.824 -6.897 1.00 92.62 86 ALA A CA 1
ATOM 670 C C . ALA A 1 86 ? -2.220 2.443 -5.475 1.00 92.62 86 ALA A C 1
ATOM 672 O O . ALA A 1 86 ? -3.334 1.941 -5.301 1.00 92.62 86 ALA A O 1
ATOM 673 N N . LEU A 1 87 ? -1.419 2.738 -4.444 1.00 96.25 87 LEU A N 1
ATOM 674 C CA . LEU A 1 87 ? -1.818 2.525 -3.054 1.00 96.25 87 LEU A CA 1
ATOM 675 C C . LEU A 1 87 ? -2.978 3.451 -2.681 1.00 96.25 87 LEU A C 1
ATOM 677 O O . LEU A 1 87 ? -3.979 2.988 -2.141 1.00 96.25 87 LEU A O 1
ATOM 681 N N . GLN A 1 88 ? -2.893 4.742 -3.018 1.00 97.12 88 GLN A N 1
ATOM 682 C CA . GLN A 1 88 ? -3.985 5.692 -2.780 1.00 97.12 88 GLN A CA 1
ATOM 683 C C . GLN A 1 88 ? -5.281 5.262 -3.492 1.00 97.12 88 GLN A C 1
ATOM 685 O O . GLN A 1 88 ? -6.362 5.337 -2.903 1.00 97.12 88 GLN A O 1
ATOM 690 N N . ALA A 1 89 ? -5.187 4.766 -4.730 1.00 93.75 89 ALA A N 1
ATOM 691 C CA . ALA A 1 89 ? -6.328 4.237 -5.476 1.00 93.75 89 ALA A CA 1
ATOM 692 C C . ALA A 1 89 ? -6.913 2.971 -4.825 1.00 93.75 89 ALA A C 1
ATOM 694 O O . ALA A 1 89 ? -8.129 2.873 -4.652 1.00 93.75 89 ALA A O 1
ATOM 695 N N . SER A 1 90 ? -6.055 2.052 -4.374 1.00 95.81 90 SER A N 1
ATOM 696 C CA . SER A 1 90 ? -6.461 0.852 -3.636 1.00 95.81 90 SER A CA 1
ATOM 697 C C . SER A 1 90 ? -7.203 1.190 -2.343 1.00 95.81 90 SER A C 1
ATOM 699 O O . SER A 1 90 ? -8.275 0.643 -2.076 1.00 95.81 90 SER A O 1
ATOM 701 N N . LEU A 1 91 ? -6.688 2.148 -1.571 1.00 97.38 91 LEU A N 1
ATOM 702 C CA . LEU A 1 91 ? -7.326 2.622 -0.345 1.00 97.38 91 LEU A CA 1
ATOM 703 C C . LEU A 1 91 ? -8.676 3.294 -0.630 1.00 97.38 91 LEU A C 1
ATOM 705 O O . LEU A 1 91 ? -9.642 3.037 0.081 1.00 97.38 91 LEU A O 1
ATOM 709 N N . ASN A 1 92 ? -8.777 4.092 -1.697 1.00 96.50 92 ASN A N 1
ATOM 710 C CA . ASN A 1 92 ? -10.039 4.700 -2.129 1.00 96.50 92 ASN A CA 1
ATOM 711 C C . ASN A 1 92 ? -11.088 3.685 -2.593 1.00 96.50 92 ASN A C 1
ATOM 713 O O . ASN A 1 92 ? -12.281 3.958 -2.464 1.00 96.50 92 ASN A O 1
ATOM 717 N N . ASP A 1 93 ? -10.670 2.532 -3.111 1.00 95.25 93 ASP A N 1
ATOM 718 C CA . ASP A 1 93 ? -11.585 1.459 -3.491 1.00 95.25 93 ASP A CA 1
ATOM 719 C C . ASP A 1 93 ? -12.054 0.630 -2.278 1.00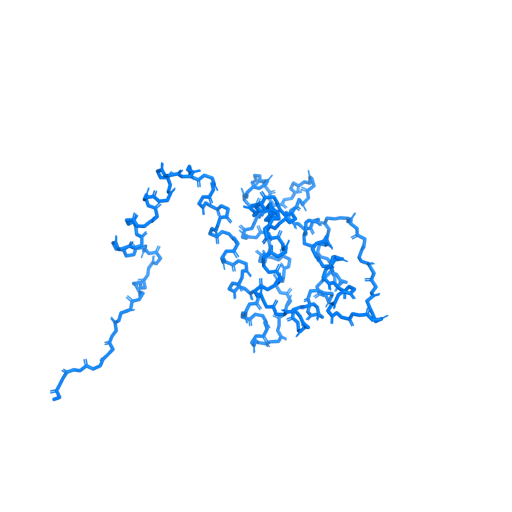 95.25 93 ASP A C 1
ATOM 721 O O . ASP A 1 93 ? -13.237 0.300 -2.169 1.00 95.25 93 ASP A O 1
ATOM 725 N N . LEU A 1 94 ? -11.158 0.326 -1.333 1.00 96.94 94 LEU A N 1
ATOM 726 C CA . LEU A 1 94 ? -11.485 -0.471 -0.142 1.00 96.94 94 LEU A CA 1
ATOM 727 C C . LEU A 1 94 ? -12.169 0.335 0.964 1.00 96.94 94 LEU A C 1
ATOM 729 O O . LEU A 1 94 ? -13.053 -0.182 1.649 1.00 96.94 94 LEU A O 1
ATOM 733 N N . GLY A 1 95 ? -11.785 1.596 1.144 1.00 97.06 95 GLY A N 1
ATOM 734 C CA . GLY A 1 95 ? -12.246 2.462 2.225 1.00 97.06 95 GLY A CA 1
ATOM 735 C C . GLY A 1 95 ? -13.771 2.531 2.353 1.00 97.06 95 GLY A C 1
ATOM 736 O O . GLY A 1 95 ? -14.302 2.167 3.405 1.00 97.06 95 GLY A O 1
ATOM 737 N N . PRO A 1 96 ? -14.521 2.875 1.290 1.00 96.25 96 PRO A N 1
ATOM 738 C CA . PRO A 1 96 ? -15.983 2.901 1.339 1.00 96.25 96 PRO A CA 1
ATOM 739 C C . PRO A 1 96 ? -16.623 1.538 1.648 1.00 96.25 96 PRO A C 1
ATOM 741 O O . PRO A 1 96 ? -17.721 1.495 2.201 1.00 96.25 96 PRO A O 1
ATOM 744 N N . LYS A 1 97 ? -15.962 0.429 1.282 1.00 96.44 97 LYS A N 1
ATOM 745 C CA . LYS A 1 97 ? -16.479 -0.944 1.427 1.00 96.44 97 LYS A CA 1
ATOM 746 C C . LYS A 1 97 ? -16.259 -1.505 2.834 1.00 96.44 97 LYS A C 1
ATOM 748 O O . LYS A 1 97 ? -17.115 -2.234 3.327 1.00 96.44 97 LYS A O 1
ATOM 753 N N . HIS A 1 98 ? -15.131 -1.170 3.462 1.00 96.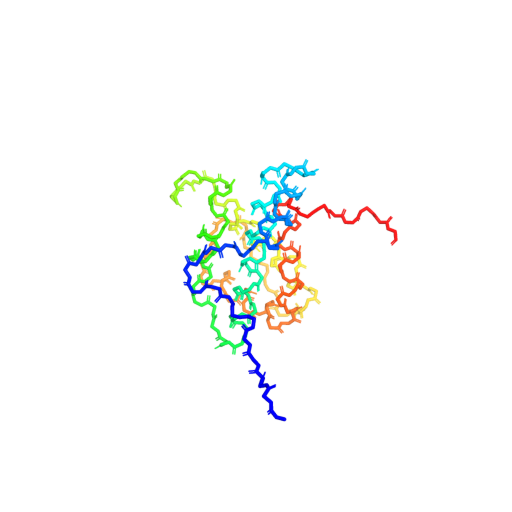50 98 HIS A N 1
ATOM 754 C CA . HIS A 1 98 ? -14.698 -1.765 4.732 1.00 96.50 98 HIS A CA 1
ATOM 755 C C . HIS A 1 98 ? -14.715 -0.788 5.913 1.00 96.50 98 HIS A C 1
ATOM 757 O O . HIS A 1 98 ? -15.118 -1.175 7.005 1.00 96.50 98 HIS A O 1
ATOM 763 N N . VAL A 1 99 ? -14.327 0.475 5.705 1.00 96.25 99 VAL A N 1
ATOM 764 C CA . VAL A 1 99 ? -14.383 1.528 6.739 1.00 96.25 99 VAL A CA 1
ATOM 765 C C . VAL A 1 99 ? -15.776 2.166 6.775 1.00 96.25 99 VAL A C 1
ATOM 767 O O . VAL A 1 99 ? -16.320 2.462 7.837 1.00 96.25 99 VAL A O 1
ATOM 770 N N . GLY A 1 100 ? -16.412 2.320 5.612 1.00 92.31 100 GLY A N 1
ATOM 771 C CA . GLY A 1 100 ? -17.807 2.740 5.511 1.00 92.31 100 GLY A CA 1
ATOM 772 C C . GLY A 1 100 ? -18.000 4.252 5.631 1.00 92.31 100 GLY A C 1
ATOM 773 O O . GLY A 1 100 ? -17.332 5.027 4.954 1.00 92.31 100 GLY A O 1
ATOM 774 N N . ARG A 1 101 ? -18.979 4.686 6.440 1.00 88.88 101 ARG A N 1
ATOM 775 C CA . ARG A 1 101 ? -19.468 6.083 6.459 1.00 88.88 101 ARG A CA 1
ATOM 776 C C . ARG A 1 101 ? -18.432 7.115 6.905 1.00 88.88 101 ARG A C 1
ATOM 778 O O . ARG A 1 101 ? -18.578 8.277 6.542 1.00 88.88 101 ARG A O 1
ATOM 785 N N . ASP A 1 102 ? -17.422 6.690 7.653 1.00 89.69 102 ASP A N 1
ATOM 786 C CA . ASP A 1 102 ? -16.354 7.564 8.145 1.00 89.69 102 ASP A CA 1
ATOM 787 C C . ASP A 1 102 ? -15.217 7.733 7.121 1.00 89.69 102 ASP A C 1
ATOM 789 O O . ASP A 1 102 ? -14.275 8.496 7.339 1.00 89.69 102 ASP A O 1
ATOM 793 N N . TRP A 1 103 ? -15.303 7.052 5.972 1.00 95.75 103 TRP A N 1
ATOM 794 C CA . TRP A 1 103 ? -14.298 7.147 4.926 1.00 95.75 103 TRP A CA 1
ATOM 795 C C . TRP A 1 103 ? -14.270 8.532 4.271 1.00 95.75 103 TRP A C 1
ATOM 797 O O . TRP A 1 103 ? -15.275 9.027 3.756 1.00 95.75 103 TRP A O 1
ATOM 807 N N . THR A 1 104 ? -13.073 9.115 4.202 1.00 94.38 104 THR A N 1
ATOM 808 C CA . THR A 1 104 ? -12.796 10.317 3.412 1.00 94.38 104 THR A CA 1
ATOM 809 C C . THR A 1 104 ? -11.870 9.953 2.252 1.00 94.38 104 THR A C 1
ATOM 811 O O . THR A 1 104 ? -10.758 9.495 2.511 1.00 94.38 104 THR A O 1
ATOM 814 N N . PRO A 1 105 ? -12.276 10.178 0.988 1.00 93.12 105 PRO A N 1
ATOM 815 C CA . PRO A 1 105 ? -11.429 9.876 -0.159 1.00 93.12 105 PRO A CA 1
ATOM 816 C C . PRO A 1 105 ? -10.084 10.611 -0.120 1.00 93.12 105 PRO A C 1
ATOM 818 O O . PRO A 1 105 ? -10.021 11.824 0.100 1.00 93.12 105 PRO A O 1
ATOM 821 N N . LEU A 1 106 ? -9.012 9.869 -0.384 1.00 93.19 106 LEU A N 1
ATOM 822 C CA . LEU A 1 106 ? -7.674 10.398 -0.600 1.00 93.19 106 LEU A CA 1
ATOM 823 C C . LEU A 1 106 ? -7.590 11.094 -1.959 1.00 93.19 106 LEU A C 1
ATOM 825 O O . LEU A 1 106 ? -8.207 10.672 -2.941 1.00 93.19 106 LEU A O 1
ATOM 829 N N . LYS A 1 107 ? -6.768 12.139 -2.028 1.00 93.19 107 LYS A N 1
ATOM 830 C CA . LYS A 1 107 ? -6.331 12.701 -3.304 1.00 93.19 107 LYS A CA 1
ATOM 831 C C . LYS A 1 107 ? -5.332 11.731 -3.944 1.00 93.19 107 LYS A C 1
ATOM 833 O O . LYS A 1 107 ? -4.481 11.207 -3.239 1.00 93.19 107 LYS A O 1
ATOM 838 N N . LEU A 1 108 ? -5.442 11.525 -5.256 1.00 90.12 108 LEU A N 1
ATOM 839 C CA . LEU A 1 108 ? -4.440 10.806 -6.045 1.00 90.12 108 LEU A CA 1
ATOM 840 C C . LEU A 1 108 ? -3.346 11.796 -6.453 1.00 90.12 108 LEU A C 1
ATOM 842 O O . LEU A 1 108 ? -3.501 12.532 -7.427 1.00 90.12 108 LEU A O 1
ATOM 846 N N . ASP A 1 109 ? -2.317 11.911 -5.625 1.00 90.12 109 ASP A N 1
ATOM 847 C CA . ASP A 1 109 ? -1.182 12.821 -5.822 1.00 90.12 109 ASP A CA 1
ATOM 848 C C . ASP A 1 109 ? 0.176 12.135 -5.662 1.00 90.12 109 ASP A C 1
ATOM 850 O O . ASP A 1 109 ? 1.187 12.817 -5.508 1.00 90.12 109 ASP A O 1
ATOM 854 N N . ASP A 1 110 ? 0.180 10.801 -5.704 1.00 89.88 110 ASP A N 1
ATOM 855 C CA . ASP A 1 110 ? 1.364 9.941 -5.679 1.00 89.88 110 ASP A CA 1
ATOM 856 C C . ASP A 1 110 ? 2.230 10.127 -4.420 1.00 89.88 110 ASP A C 1
ATOM 858 O O . ASP A 1 110 ? 3.396 9.740 -4.371 1.00 89.88 110 ASP A O 1
ATOM 862 N N . TRP A 1 111 ? 1.648 10.681 -3.350 1.00 93.44 111 TRP A N 1
ATOM 863 C CA . TRP A 1 111 ? 2.353 10.956 -2.107 1.00 93.44 111 TRP A CA 1
ATOM 864 C C . TRP A 1 111 ? 1.788 10.179 -0.910 1.00 93.44 111 TRP A C 1
ATOM 866 O O . TRP A 1 111 ? 0.654 10.367 -0.447 1.00 93.44 111 TRP A O 1
ATOM 876 N N . ILE A 1 112 ? 2.629 9.323 -0.325 1.00 94.25 112 ILE A N 1
ATOM 877 C CA . ILE A 1 112 ? 2.341 8.660 0.952 1.00 94.25 112 ILE A CA 1
ATOM 878 C C . ILE A 1 112 ? 2.691 9.621 2.094 1.00 94.25 112 ILE A C 1
ATOM 880 O O . ILE A 1 112 ? 3.766 9.570 2.688 1.00 94.25 112 ILE A O 1
ATOM 884 N N . GLY A 1 113 ? 1.769 10.543 2.369 1.00 95.31 113 GLY A N 1
ATOM 885 C CA . GLY A 1 113 ? 1.814 11.428 3.532 1.00 95.31 113 GLY A CA 1
ATOM 886 C C . GLY A 1 113 ? 0.990 10.907 4.720 1.00 95.31 113 GLY A C 1
ATOM 887 O O . GLY A 1 113 ? 0.341 9.863 4.622 1.00 95.31 113 GLY A O 1
ATOM 888 N N . PRO A 1 114 ? 0.904 11.678 5.824 1.00 96.88 114 PRO A N 1
ATOM 889 C CA . PRO A 1 114 ? 0.209 11.258 7.047 1.00 96.88 114 PRO A CA 1
ATOM 890 C C . PRO A 1 114 ? -1.250 10.826 6.844 1.00 96.88 114 PRO A C 1
ATOM 892 O O . PRO A 1 114 ? -1.730 9.929 7.530 1.00 96.88 114 PRO A O 1
ATOM 895 N N . LYS A 1 115 ? -1.962 11.439 5.887 1.00 96.88 115 LYS A N 1
ATOM 896 C CA . LYS A 1 115 ? -3.342 11.054 5.549 1.00 96.88 115 LYS A CA 1
ATOM 897 C C . LYS A 1 115 ? -3.407 9.671 4.905 1.00 96.88 115 LYS A C 1
ATOM 899 O O . LYS A 1 115 ? -4.213 8.856 5.330 1.00 96.88 115 LYS A O 1
ATOM 904 N N . THR A 1 116 ? -2.544 9.405 3.925 1.00 97.62 116 THR A N 1
ATOM 905 C CA . THR A 1 116 ? -2.442 8.094 3.271 1.00 97.62 116 THR A CA 1
ATOM 906 C C . THR A 1 116 ? -2.076 7.016 4.290 1.00 97.62 116 THR A C 1
ATOM 908 O O . THR A 1 116 ? -2.708 5.965 4.313 1.00 97.62 116 THR A O 1
ATOM 911 N N . THR A 1 117 ? -1.127 7.301 5.187 1.00 98.00 117 THR A N 1
ATOM 912 C CA . THR A 1 117 ? -0.727 6.390 6.270 1.00 98.00 117 THR A CA 1
ATOM 913 C C . THR A 1 117 ? -1.868 6.089 7.241 1.00 98.00 117 THR A C 1
ATOM 915 O O . THR A 1 117 ? -2.084 4.928 7.582 1.00 98.00 117 THR A O 1
ATOM 918 N N . GLN A 1 118 ? -2.640 7.099 7.654 1.00 97.62 118 GLN A N 1
ATOM 919 C CA . GLN A 1 118 ? -3.805 6.872 8.513 1.00 97.62 118 GLN A CA 1
ATOM 920 C C . GLN A 1 118 ? -4.875 6.040 7.796 1.00 97.62 118 GLN A C 1
ATOM 922 O O . GLN A 1 118 ? -5.345 5.044 8.336 1.00 97.62 118 GLN A O 1
ATOM 927 N N . SER A 1 119 ? -5.209 6.394 6.555 1.00 97.75 119 SER A N 1
ATOM 928 C CA . SER A 1 119 ? -6.165 5.639 5.745 1.00 97.75 119 SER A CA 1
ATOM 929 C C . SER A 1 119 ? -5.734 4.189 5.516 1.00 97.75 119 SER A C 1
ATOM 931 O O . SER A 1 119 ? -6.579 3.297 5.498 1.00 97.75 119 SER A O 1
ATOM 933 N N . PHE A 1 120 ? -4.430 3.938 5.372 1.00 98.31 120 PHE A N 1
ATOM 934 C CA . PHE A 1 120 ? -3.878 2.589 5.327 1.00 98.31 120 PHE A CA 1
ATOM 935 C C . PHE A 1 120 ? -4.135 1.832 6.629 1.00 98.31 120 PHE A C 1
ATOM 937 O O . PHE A 1 120 ? -4.610 0.705 6.562 1.00 98.31 120 PHE A O 1
ATOM 944 N N . ALA A 1 121 ? -3.893 2.436 7.796 1.00 98.00 121 ALA A N 1
ATOM 945 C CA . ALA A 1 121 ? -4.187 1.802 9.083 1.00 98.00 121 ALA A CA 1
ATOM 946 C C . ALA A 1 121 ? -5.679 1.462 9.235 1.00 98.00 121 ALA A C 1
ATOM 948 O O . ALA A 1 121 ? -6.018 0.351 9.647 1.00 98.00 121 ALA A O 1
ATOM 949 N N . ASP A 1 122 ? -6.564 2.386 8.853 1.00 97.69 122 ASP A N 1
ATOM 950 C CA . ASP A 1 122 ? -8.014 2.201 8.953 1.00 97.69 122 ASP A CA 1
ATOM 951 C C . ASP A 1 122 ? -8.485 1.043 8.057 1.00 97.69 122 ASP A C 1
ATOM 953 O O . ASP A 1 122 ? -9.206 0.146 8.504 1.00 97.69 122 ASP A O 1
ATOM 957 N N . VAL A 1 123 ? -8.027 1.014 6.799 1.00 98.00 123 VAL A N 1
ATOM 958 C CA . VAL A 1 123 ? -8.342 -0.068 5.855 1.00 98.00 123 VAL A CA 1
ATOM 959 C C . VAL A 1 123 ? -7.699 -1.384 6.286 1.00 98.00 123 VAL A C 1
ATOM 961 O O . VAL A 1 123 ? -8.360 -2.415 6.230 1.00 98.00 123 VAL A O 1
ATOM 964 N N . LEU A 1 124 ? -6.447 -1.381 6.745 1.00 97.88 124 LEU A N 1
ATOM 965 C CA . LEU A 1 124 ? -5.756 -2.582 7.216 1.00 97.88 124 LEU A CA 1
ATOM 966 C C . LEU A 1 124 ? -6.476 -3.211 8.415 1.00 97.88 124 LEU A C 1
ATOM 968 O O . LEU A 1 124 ? -6.617 -4.432 8.486 1.00 97.88 124 LEU A O 1
ATOM 972 N N . SER A 1 125 ? -6.965 -2.384 9.339 1.00 97.12 125 SER A N 1
ATOM 973 C CA . SER A 1 125 ? -7.757 -2.827 10.488 1.00 97.12 125 SER A CA 1
ATOM 974 C C . SER A 1 125 ? -9.104 -3.427 10.061 1.00 97.12 125 SER A C 1
ATOM 976 O O . SER A 1 125 ? -9.508 -4.467 10.578 1.00 97.12 125 SER A O 1
ATOM 978 N N . ALA A 1 126 ? -9.781 -2.819 9.080 1.00 97.00 126 ALA A N 1
ATOM 979 C CA . ALA A 1 126 ? -11.129 -3.215 8.667 1.00 97.00 126 ALA A CA 1
ATOM 980 C C . ALA A 1 126 ? -11.185 -4.354 7.627 1.00 97.00 126 ALA A C 1
ATOM 982 O O . ALA A 1 126 ? -12.080 -5.198 7.677 1.00 97.00 126 ALA A O 1
ATOM 983 N N . ALA A 1 127 ? -10.268 -4.369 6.659 1.00 96.19 127 ALA A N 1
ATOM 984 C CA . ALA A 1 127 ? -10.253 -5.298 5.523 1.00 96.19 127 ALA A CA 1
ATOM 985 C C . ALA A 1 127 ? -9.241 -6.444 5.686 1.00 96.19 127 ALA A C 1
ATOM 987 O O . ALA A 1 127 ? -9.391 -7.493 5.054 1.00 96.19 127 ALA A O 1
ATOM 988 N N . GLY A 1 128 ? -8.220 -6.248 6.525 1.00 96.19 128 GLY A N 1
ATOM 989 C CA . GLY A 1 128 ? -7.117 -7.184 6.712 1.00 96.19 128 GLY A CA 1
ATOM 990 C C . GLY A 1 128 ? -6.029 -7.105 5.628 1.00 96.19 128 GLY A C 1
ATOM 991 O O . GLY A 1 128 ? -6.235 -6.513 4.563 1.00 96.19 128 GLY A O 1
ATOM 992 N N . PRO A 1 129 ? -4.854 -7.708 5.894 1.00 94.94 129 PRO A N 1
ATOM 993 C CA . PRO A 1 129 ? -3.685 -7.627 5.017 1.00 94.94 129 PRO A CA 1
ATOM 994 C C . PRO A 1 129 ? -3.896 -8.329 3.669 1.00 94.94 129 PRO A C 1
ATOM 996 O O . PRO A 1 129 ? -3.474 -7.800 2.644 1.00 94.94 129 PRO A O 1
ATOM 999 N N . ASP A 1 130 ? -4.588 -9.472 3.650 1.00 94.69 130 ASP A N 1
ATOM 1000 C CA . ASP A 1 130 ? -4.842 -10.259 2.433 1.00 94.69 130 ASP A CA 1
ATOM 1001 C C . ASP A 1 130 ? -5.639 -9.445 1.403 1.00 94.69 130 ASP A C 1
ATOM 1003 O O . ASP A 1 130 ? -5.213 -9.273 0.259 1.00 94.69 130 ASP A O 1
ATOM 1007 N N . THR A 1 131 ? -6.774 -8.883 1.834 1.00 95.56 131 THR A N 1
ATOM 1008 C CA . THR A 1 131 ? -7.648 -8.049 0.998 1.00 95.56 131 THR A CA 1
ATOM 1009 C C . THR A 1 131 ? -6.906 -6.819 0.483 1.00 95.56 131 THR A C 1
ATOM 1011 O O . THR A 1 131 ? -7.032 -6.455 -0.687 1.00 95.56 131 THR A O 1
ATOM 1014 N N . LEU A 1 132 ? -6.110 -6.184 1.347 1.00 96.12 132 LEU A N 1
ATOM 1015 C CA . LEU A 1 132 ? -5.358 -4.983 1.008 1.00 96.12 132 LEU A CA 1
ATOM 1016 C C . LEU A 1 132 ? -4.275 -5.257 -0.041 1.00 96.12 132 LEU A C 1
ATOM 1018 O O . LEU A 1 132 ? -4.215 -4.548 -1.046 1.00 96.12 132 LEU A O 1
ATOM 1022 N N . ALA A 1 133 ? -3.463 -6.297 0.158 1.00 94.38 133 ALA A N 1
ATOM 1023 C CA . ALA A 1 133 ? -2.409 -6.680 -0.777 1.00 94.38 133 ALA A CA 1
ATOM 1024 C C . ALA A 1 133 ? -2.984 -7.123 -2.130 1.00 94.38 133 ALA A C 1
ATOM 1026 O O . ALA A 1 133 ? -2.498 -6.692 -3.176 1.00 94.38 133 ALA A O 1
ATOM 1027 N N . GLN A 1 134 ? -4.068 -7.908 -2.128 1.00 92.12 134 GLN A N 1
ATOM 1028 C CA . GLN A 1 134 ? -4.731 -8.326 -3.364 1.00 92.12 134 GLN A CA 1
ATOM 1029 C C . GLN A 1 134 ? -5.286 -7.126 -4.141 1.00 92.12 134 GLN A C 1
ATOM 1031 O O . GLN A 1 134 ? -5.090 -7.024 -5.353 1.00 92.12 134 GLN A O 1
ATOM 1036 N N . ASN A 1 135 ? -5.969 -6.199 -3.466 1.00 93.50 135 ASN A N 1
ATOM 1037 C CA . ASN A 1 135 ? -6.521 -5.025 -4.133 1.00 93.50 135 ASN A CA 1
ATOM 1038 C C . ASN A 1 135 ? -5.424 -4.087 -4.646 1.00 93.50 135 ASN A C 1
ATOM 1040 O O . ASN A 1 135 ? -5.532 -3.547 -5.745 1.00 93.50 135 ASN A O 1
ATOM 1044 N N . TYR A 1 136 ? -4.341 -3.936 -3.883 1.00 94.38 136 TYR A N 1
ATOM 1045 C CA . TYR A 1 136 ? -3.200 -3.139 -4.306 1.00 94.38 136 TYR A CA 1
ATOM 1046 C C . TYR A 1 136 ? -2.515 -3.736 -5.540 1.00 94.38 136 TYR A C 1
ATOM 1048 O O . TYR A 1 136 ? -2.287 -3.021 -6.512 1.00 94.38 136 TYR A O 1
ATOM 1056 N N . GLY A 1 137 ? -2.312 -5.057 -5.574 1.00 88.94 137 GLY A N 1
ATOM 1057 C CA . GLY A 1 137 ? -1.792 -5.759 -6.748 1.00 88.94 137 GLY A CA 1
ATOM 1058 C C . GLY A 1 137 ? -2.644 -5.587 -8.008 1.00 88.94 137 GLY A C 1
ATOM 1059 O O . GLY A 1 137 ? -2.091 -5.511 -9.104 1.00 88.94 137 GLY A O 1
ATOM 1060 N N . A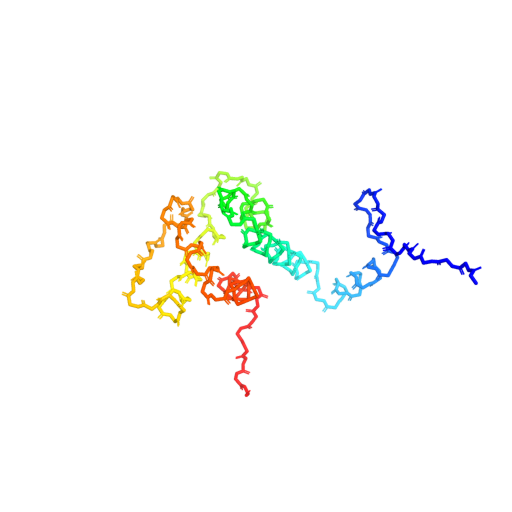RG A 1 138 ? -3.972 -5.451 -7.878 1.00 89.00 138 ARG A N 1
ATOM 1061 C CA . ARG A 1 138 ? -4.858 -5.112 -9.009 1.00 89.00 138 ARG A CA 1
ATOM 1062 C C . ARG A 1 138 ? -4.627 -3.688 -9.514 1.00 89.00 138 ARG A C 1
ATOM 1064 O O . ARG A 1 138 ? -4.522 -3.487 -10.719 1.00 89.00 138 ARG A O 1
ATOM 1071 N N . TRP A 1 139 ? -4.511 -2.709 -8.615 1.00 87.81 139 TRP A N 1
ATOM 1072 C CA . TRP A 1 139 ? -4.244 -1.311 -8.989 1.00 87.81 139 TRP A CA 1
ATOM 1073 C C . TRP A 1 139 ? -2.849 -1.093 -9.579 1.00 87.81 139 TRP A C 1
ATOM 1075 O O . TRP A 1 139 ? -2.675 -0.211 -10.414 1.00 87.81 139 TRP A O 1
ATOM 1085 N N . LEU A 1 140 ? -1.883 -1.926 -9.198 1.00 86.25 140 LEU A N 1
ATOM 1086 C CA . LEU A 1 140 ? -0.557 -1.979 -9.813 1.00 86.25 140 LEU A CA 1
ATOM 1087 C C . LEU A 1 140 ? -0.551 -2.710 -11.173 1.00 86.25 140 LEU A C 1
ATOM 1089 O O . LEU A 1 140 ? 0.456 -2.697 -11.871 1.00 86.25 140 LEU A O 1
ATOM 1093 N N . GLY A 1 141 ? -1.649 -3.369 -11.565 1.00 82.62 141 GLY A N 1
ATOM 1094 C CA . GLY A 1 141 ? -1.719 -4.177 -12.790 1.00 82.62 141 GLY A CA 1
ATOM 1095 C C . GLY A 1 141 ? -0.958 -5.509 -12.718 1.00 82.62 141 GLY A C 1
ATOM 1096 O O . GLY A 1 141 ? -0.756 -6.165 -13.740 1.00 82.62 141 GLY A O 1
ATOM 1097 N N . LEU A 1 142 ? -0.544 -5.925 -11.519 1.00 82.69 142 LEU A N 1
ATOM 1098 C CA . LEU A 1 142 ? 0.229 -7.148 -11.282 1.00 82.69 142 LEU A CA 1
ATOM 1099 C C . LEU A 1 142 ? -0.669 -8.384 -11.177 1.00 82.69 142 LEU A C 1
ATOM 1101 O O . LEU A 1 142 ? -0.272 -9.486 -11.557 1.00 82.69 142 LEU A O 1
ATOM 1105 N N . ILE A 1 143 ? -1.894 -8.184 -10.689 1.00 81.06 143 ILE A N 1
ATOM 1106 C CA . ILE A 1 143 ? -2.944 -9.197 -10.614 1.00 81.06 143 ILE A CA 1
ATOM 1107 C C . ILE A 1 143 ? -3.993 -8.839 -11.662 1.00 81.06 143 ILE A C 1
ATOM 1109 O O . ILE A 1 143 ? -4.566 -7.748 -11.618 1.00 81.06 143 ILE A O 1
ATOM 1113 N N . GLU A 1 144 ? -4.247 -9.749 -12.602 1.00 66.31 144 GLU A N 1
ATOM 1114 C CA . GLU A 1 144 ? -5.356 -9.575 -13.539 1.00 66.31 144 GLU A CA 1
ATOM 1115 C C . GLU A 1 144 ? -6.673 -9.528 -12.747 1.00 66.31 144 GLU A C 1
ATOM 1117 O O . GLU A 1 144 ? -6.840 -10.289 -11.787 1.00 66.31 144 GLU A O 1
ATOM 1122 N N . PRO A 1 145 ? -7.609 -8.623 -13.083 1.00 54.84 145 PRO A N 1
ATOM 1123 C CA . PRO A 1 145 ? -8.958 -8.748 -12.555 1.00 54.84 145 PRO A CA 1
ATOM 1124 C C . PRO A 1 145 ? -9.464 -10.135 -12.951 1.00 54.84 145 PRO A C 1
ATOM 1126 O O . PRO A 1 145 ? -9.303 -10.512 -14.110 1.00 54.84 145 PRO A O 1
ATOM 1129 N N . ASP A 1 146 ? -10.030 -10.893 -12.004 1.00 51.50 146 ASP A N 1
ATOM 1130 C CA . ASP A 1 146 ? -10.704 -12.146 -12.347 1.00 51.50 146 ASP A CA 1
ATOM 1131 C C . ASP A 1 146 ? -11.677 -11.831 -13.486 1.00 51.50 146 ASP A C 1
ATOM 1133 O O . ASP A 1 146 ? -12.637 -11.070 -13.306 1.00 51.50 146 ASP A O 1
ATOM 1137 N N . GLU A 1 147 ? -11.403 -12.361 -14.680 1.00 37.75 147 GLU A N 1
ATOM 1138 C CA . GLU A 1 147 ? -12.419 -12.428 -15.713 1.00 37.75 147 GLU A CA 1
ATOM 1139 C C . GLU A 1 147 ? -13.551 -13.252 -15.108 1.00 37.75 147 GLU A C 1
ATOM 1141 O O . GLU A 1 147 ? -13.369 -14.414 -14.753 1.00 37.75 147 GLU A O 1
ATOM 1146 N N . MET A 1 148 ? -14.682 -12.586 -14.881 1.00 36.12 148 MET A N 1
ATOM 1147 C CA . MET A 1 148 ? -15.801 -13.105 -14.110 1.00 36.12 148 MET A CA 1
ATOM 1148 C C . MET A 1 148 ? -16.142 -14.564 -14.441 1.00 36.12 148 MET A C 1
ATOM 1150 O O . MET A 1 148 ? -16.444 -14.895 -15.591 1.00 36.12 148 MET A O 1
ATOM 1154 N N . GLY A 1 149 ? -16.195 -15.381 -13.387 1.00 34.50 149 GLY A N 1
ATOM 1155 C CA . GLY A 1 149 ? -16.920 -16.647 -13.307 1.00 34.50 149 GLY A CA 1
ATOM 1156 C C . GLY A 1 149 ? -17.609 -16.759 -11.958 1.00 34.50 149 GLY A C 1
ATOM 1157 O O . GLY A 1 149 ? -16.878 -16.915 -10.958 1.00 34.50 149 GLY A O 1
#